Protein AF-A0A534YFL5-F1 (afdb_monomer)

Mean predicted aligned error: 7.28 Å

Solvent-accessible surface area (backbone atoms only — not comparable to full-atom values): 9096 Å² total; per-residue (Å²): 80,71,46,81,48,50,44,32,39,49,83,52,58,80,88,47,53,60,64,34,44,58,49,44,50,52,48,51,53,49,41,29,50,76,56,42,22,37,41,83,57,88,88,41,35,48,48,76,43,78,49,75,52,59,40,35,45,33,41,44,36,35,54,35,38,62,47,18,72,66,43,79,44,79,46,80,54,58,43,36,76,65,20,35,53,96,90,38,76,30,72,59,30,48,52,47,21,58,75,69,72,48,57,63,83,66,54,42,76,58,92,66,24,27,32,35,81,41,78,44,77,37,56,38,39,84,75,48,46,62,63,43,52,52,50,42,64,58,58,46,79,48,99,58,55,43,80,44,93,91,43,91,85,46,42,29,68,52,64,72,78,50,111

Radius of gyration: 23.57 Å; Cα contacts (8 Å, |Δi|>4): 284; chains: 1; bounding box: 46×32×66 Å

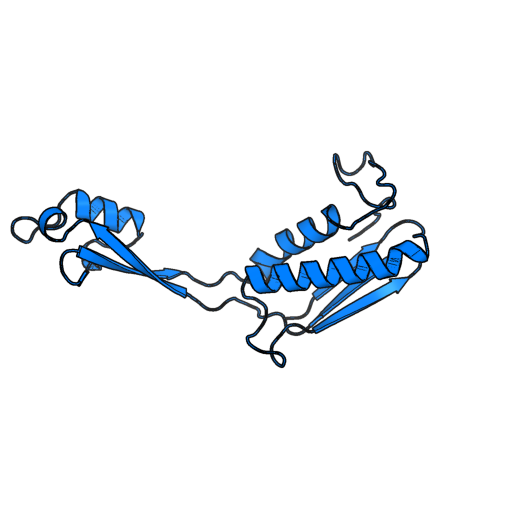Foldseek 3Di:
DKDKDKWFFAFDDPVQQVLLLVLLQVLLQVLLVVLQQADPDDVQGWDWDWDDDRGMTIIITPNGHQWHDKDKDKDWFDFPCQQDDPNDGDPRLVVVCVVLVHDSVQWDDDDGTIIHIHIHTTDGCVRRVVVSSVCSQQPRDDPDFDQDPVDGRRRDNGDTDDD

Nearest PDB structures (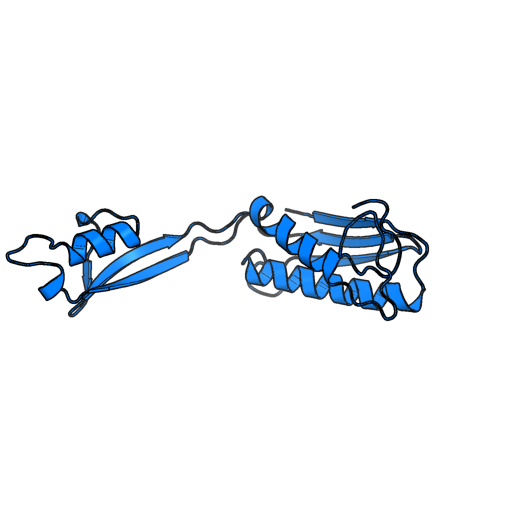foldseek):
  7eiv-assembly1_D  TM=7.426E-01  e=5.224E-13  Escherichia coli K-12
  8h1c-assembly1_B  TM=7.569E-01  e=5.890E-13  Oryza sativa Japonica Group
  7lu4-assembly1_B  TM=6.640E-01  e=1.363E-12  Thermanaerothrix daxensis
  7lu4-assembly1_A  TM=6.587E-01  e=6.104E-12  Thermanaerothrix daxensis
  3ueb-assembly2_C  TM=5.054E-01  e=1.646E+00  Thermococcus onnurineus NA1

Structure (mmCIF, N/CA/C/O backbone):
data_AF-A0A534YFL5-F1
#
_entry.id   AF-A0A534YFL5-F1
#
loop_
_atom_site.group_PDB
_atom_site.id
_atom_site.type_symbol
_atom_site.label_atom_id
_atom_site.label_alt_id
_atom_site.label_comp_id
_atom_site.label_asym_id
_atom_site.label_entity_id
_atom_site.label_seq_id
_atom_site.pdbx_PDB_ins_code
_atom_site.Cartn_x
_atom_site.Cartn_y
_atom_site.Cartn_z
_atom_site.occupancy
_atom_site.B_iso_or_equiv
_atom_site.auth_seq_id
_atom_site.auth_comp_id
_atom_site.auth_asym_id
_atom_site.auth_atom_id
_atom_site.pdbx_PDB_model_num
ATOM 1 N N . MET A 1 1 ? -0.509 -13.009 -3.843 1.00 93.88 1 MET A N 1
ATOM 2 C CA . MET A 1 1 ? -0.847 -12.694 -5.246 1.00 93.88 1 MET A CA 1
ATOM 3 C C . MET A 1 1 ? 0.324 -12.025 -5.952 1.00 93.88 1 MET A C 1
ATOM 5 O O . MET A 1 1 ? 1.225 -11.531 -5.277 1.00 93.88 1 MET A O 1
ATOM 9 N N . ASP A 1 2 ? 0.260 -11.970 -7.283 1.00 96.06 2 ASP A N 1
ATOM 10 C CA . ASP A 1 2 ? 1.265 -11.337 -8.138 1.00 96.06 2 ASP A CA 1
ATOM 11 C C . ASP A 1 2 ? 0.619 -10.247 -9.006 1.00 96.06 2 ASP A C 1
ATOM 13 O O . ASP A 1 2 ? -0.559 -10.337 -9.358 1.00 96.06 2 ASP A O 1
ATOM 17 N N . LEU A 1 3 ? 1.396 -9.220 -9.344 1.00 97.50 3 LEU A N 1
ATOM 18 C CA . LEU A 1 3 ? 0.977 -8.054 -10.113 1.00 97.50 3 LEU A CA 1
ATOM 19 C C . LEU A 1 3 ? 1.996 -7.757 -11.218 1.00 97.50 3 LEU A C 1
ATOM 21 O O . LEU A 1 3 ? 3.191 -7.606 -10.962 1.00 97.50 3 LEU A O 1
ATOM 25 N N . LEU A 1 4 ? 1.498 -7.603 -12.442 1.00 97.75 4 LEU A N 1
ATOM 26 C CA . LEU A 1 4 ? 2.219 -6.968 -13.539 1.00 97.75 4 LEU A CA 1
ATOM 27 C C . LEU A 1 4 ? 1.654 -5.561 -13.709 1.00 97.75 4 LEU A C 1
ATOM 29 O O . LEU A 1 4 ? 0.469 -5.410 -13.994 1.00 97.75 4 LEU A O 1
ATOM 33 N N . PHE A 1 5 ? 2.496 -4.549 -13.541 1.00 97.69 5 PHE A N 1
ATOM 34 C CA . PHE A 1 5 ? 2.127 -3.159 -13.769 1.00 97.69 5 PHE A CA 1
ATOM 35 C C . PHE A 1 5 ? 3.013 -2.578 -14.863 1.00 97.69 5 PHE A C 1
ATOM 37 O O . PHE A 1 5 ? 4.231 -2.516 -14.705 1.00 97.69 5 PHE A O 1
ATOM 44 N N . GLU A 1 6 ? 2.414 -2.170 -15.977 1.00 97.31 6 GLU A N 1
ATOM 45 C CA . GLU A 1 6 ? 3.126 -1.636 -17.132 1.00 97.31 6 GLU A CA 1
ATOM 46 C C . GLU A 1 6 ? 2.568 -0.267 -17.515 1.00 97.31 6 GLU A C 1
ATOM 48 O O . GLU A 1 6 ? 1.365 -0.061 -17.544 1.00 97.31 6 GLU A O 1
ATOM 53 N N . ILE A 1 7 ? 3.456 0.666 -17.850 1.00 94.69 7 ILE A N 1
ATOM 54 C CA . ILE A 1 7 ? 3.094 1.946 -18.454 1.00 94.69 7 ILE A CA 1
ATOM 55 C C . ILE A 1 7 ? 3.640 1.962 -19.878 1.00 94.69 7 ILE A C 1
ATOM 57 O O . ILE A 1 7 ? 4.857 1.993 -20.093 1.00 94.69 7 ILE A O 1
ATOM 61 N N . GLY A 1 8 ? 2.735 1.965 -20.853 1.00 94.12 8 GLY A N 1
ATOM 62 C CA . GLY A 1 8 ? 3.049 2.115 -22.266 1.00 94.12 8 GLY A CA 1
ATOM 63 C C . GLY A 1 8 ? 3.024 3.569 -22.708 1.00 94.12 8 GLY A C 1
ATOM 64 O O . GLY A 1 8 ? 2.026 4.258 -22.513 1.00 94.12 8 GLY A O 1
ATOM 65 N N . CYS A 1 9 ? 4.094 4.052 -23.336 1.00 91.12 9 CYS A N 1
ATOM 66 C CA . CYS A 1 9 ? 4.217 5.461 -23.718 1.00 91.12 9 CYS A CA 1
ATOM 67 C C . CYS A 1 9 ? 4.990 5.668 -25.034 1.00 91.12 9 CYS A C 1
ATOM 69 O O . CYS A 1 9 ? 5.381 4.723 -25.731 1.00 91.12 9 CYS A O 1
ATOM 71 N N . GLU A 1 10 ? 5.149 6.929 -25.437 1.00 89.88 10 GLU A N 1
ATOM 72 C CA . GLU A 1 10 ? 6.113 7.309 -26.478 1.00 89.88 10 GLU A CA 1
ATOM 73 C C . GLU A 1 10 ? 7.567 7.082 -26.044 1.00 89.88 10 GLU A C 1
ATOM 75 O O . GLU A 1 10 ? 7.857 6.796 -24.885 1.00 89.88 10 GLU A O 1
ATOM 80 N N . GLU A 1 11 ? 8.498 7.222 -26.990 1.00 90.44 11 GLU A N 1
ATOM 81 C CA . GLU A 1 11 ? 9.916 6.965 -26.741 1.00 90.44 11 GLU A CA 1
ATOM 82 C C . GLU A 1 11 ? 10.484 7.810 -25.579 1.00 90.44 11 GLU A C 1
ATOM 84 O O . GLU A 1 11 ? 10.515 9.053 -25.588 1.00 90.44 11 GLU A O 1
ATOM 89 N N . LEU A 1 12 ? 10.941 7.097 -24.552 1.00 88.12 12 LEU A N 1
ATOM 90 C CA . LEU A 1 12 ? 11.525 7.620 -23.331 1.00 88.12 12 LEU A CA 1
ATOM 91 C C . LEU 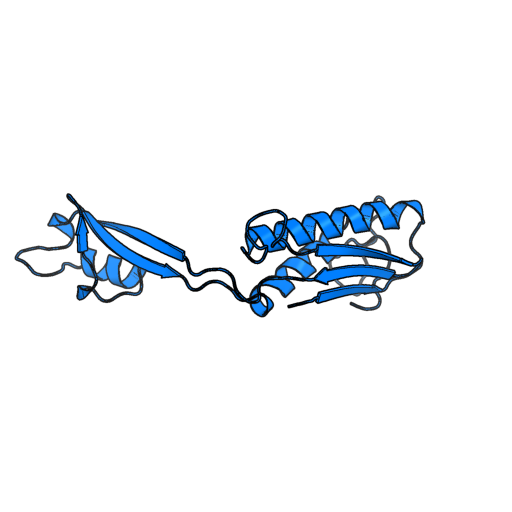A 1 12 ? 13.026 7.860 -23.512 1.00 88.12 12 LEU A C 1
ATOM 93 O O . LEU A 1 12 ? 13.743 6.964 -23.968 1.00 88.12 12 LEU A O 1
ATOM 97 N N . PRO A 1 13 ? 13.552 9.012 -23.058 1.00 86.25 13 PRO A N 1
ATOM 98 C CA . PRO A 1 13 ? 14.993 9.226 -22.999 1.00 86.25 13 PRO A CA 1
ATOM 99 C C . PRO A 1 13 ? 15.687 8.121 -22.187 1.00 86.25 13 PRO A C 1
ATOM 101 O O . PRO A 1 13 ? 15.225 7.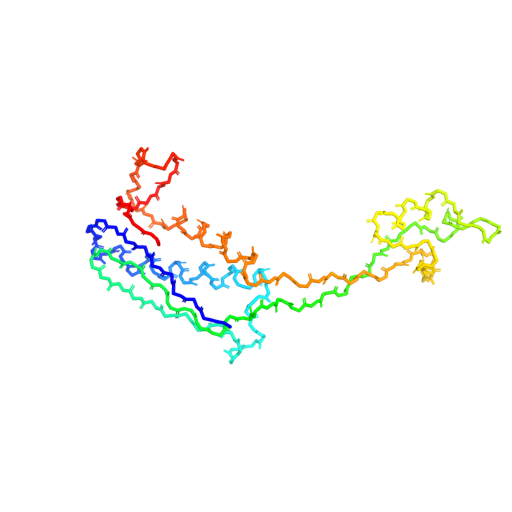774 -21.101 1.00 86.25 13 PRO A O 1
ATOM 104 N N . ALA A 1 14 ? 16.837 7.622 -22.650 1.00 85.88 14 ALA A N 1
ATOM 105 C CA . ALA A 1 14 ? 17.574 6.562 -21.948 1.00 85.88 14 ALA A CA 1
ATOM 106 C C . ALA A 1 14 ? 17.892 6.923 -20.481 1.00 85.88 14 ALA A C 1
ATOM 108 O O . ALA A 1 14 ? 17.774 6.091 -19.588 1.00 85.88 14 ALA A O 1
ATOM 109 N N . GLY A 1 15 ? 18.217 8.195 -20.213 1.00 87.44 15 GLY A N 1
ATOM 110 C CA . GLY A 1 15 ? 18.486 8.695 -18.860 1.00 87.44 15 GLY A CA 1
ATOM 111 C C . GLY A 1 15 ? 17.252 8.876 -17.963 1.00 87.44 15 GLY A C 1
ATOM 112 O O . GLY A 1 15 ? 17.415 9.260 -16.810 1.00 87.44 15 GLY A O 1
ATOM 113 N N . PHE A 1 16 ? 16.038 8.654 -18.476 1.00 88.31 16 PHE A N 1
ATOM 114 C CA . PHE A 1 16 ? 14.788 8.746 -17.712 1.00 88.31 16 PHE A CA 1
ATOM 115 C C . PHE A 1 16 ? 14.335 7.387 -17.165 1.00 88.31 16 PHE A C 1
ATOM 117 O O . PHE A 1 16 ? 13.840 7.321 -16.046 1.00 88.31 16 PHE A O 1
ATOM 124 N N . GLN A 1 17 ? 14.535 6.308 -17.929 1.00 91.25 17 GLN A N 1
ATOM 125 C CA . GLN A 1 17 ? 13.932 4.998 -17.657 1.00 91.25 17 GLN A CA 1
ATOM 126 C C . GLN A 1 17 ? 14.333 4.424 -16.291 1.00 91.25 17 GLN A C 1
ATOM 128 O O . GLN A 1 17 ? 13.466 4.108 -15.484 1.00 91.25 17 GLN A O 1
ATOM 133 N N . LYS A 1 18 ? 15.640 4.328 -16.011 1.00 93.38 18 LYS A N 1
ATOM 134 C CA . LYS A 1 18 ? 16.136 3.747 -14.755 1.00 93.38 18 LYS A CA 1
ATOM 135 C C . LYS A 1 18 ? 15.723 4.563 -13.514 1.00 93.38 18 LYS A C 1
ATOM 137 O O . LYS A 1 18 ? 15.134 3.967 -12.623 1.00 93.38 18 LYS A O 1
ATOM 142 N N . PRO A 1 19 ? 15.924 5.896 -13.456 1.00 93.12 19 PRO A N 1
ATOM 143 C CA . PRO A 1 19 ? 15.452 6.688 -12.317 1.00 93.12 19 PRO A CA 1
ATOM 144 C C . PRO A 1 19 ? 13.936 6.618 -12.100 1.00 93.12 19 PRO A C 1
ATOM 146 O O . PRO A 1 19 ? 13.481 6.632 -10.959 1.00 93.12 19 PRO A O 1
ATOM 149 N N . ALA A 1 20 ? 13.154 6.548 -13.183 1.00 93.38 20 ALA A N 1
ATOM 150 C CA . ALA A 1 20 ? 11.709 6.378 -13.091 1.00 93.38 20 ALA A CA 1
ATOM 151 C C . ALA A 1 20 ? 11.351 5.022 -12.467 1.00 93.38 20 ALA A C 1
ATOM 153 O O . ALA A 1 20 ? 10.570 4.993 -11.524 1.00 93.38 20 ALA A O 1
ATOM 154 N N . LEU A 1 21 ? 11.955 3.925 -12.935 1.00 96.25 21 LEU A N 1
ATOM 155 C CA . LEU A 1 21 ? 11.719 2.583 -12.394 1.00 96.25 21 LEU A CA 1
ATOM 156 C C . LEU A 1 21 ? 12.127 2.449 -10.926 1.00 96.25 21 LEU A C 1
ATOM 158 O O . LEU A 1 21 ? 11.326 1.955 -10.138 1.00 96.25 21 LEU A O 1
ATOM 162 N N . GLU A 1 22 ? 13.303 2.952 -10.546 1.00 96.81 22 GLU A N 1
ATOM 163 C CA . GLU A 1 22 ? 13.772 2.928 -9.153 1.00 96.81 22 GLU A CA 1
ATOM 164 C C . GLU A 1 22 ? 12.792 3.680 -8.237 1.00 96.81 22 GLU A C 1
ATOM 166 O O . GLU A 1 22 ? 12.456 3.221 -7.143 1.00 96.81 22 GLU A O 1
ATOM 171 N N . TRP A 1 23 ? 12.279 4.826 -8.702 1.00 96.44 23 TRP A N 1
ATOM 172 C CA . TRP A 1 23 ? 11.262 5.581 -7.975 1.00 96.44 23 TRP A CA 1
ATOM 173 C C . TRP A 1 23 ? 9.925 4.829 -7.907 1.00 96.44 23 TRP A C 1
ATOM 175 O O . TRP A 1 23 ? 9.341 4.728 -6.829 1.00 96.44 23 TRP A O 1
ATOM 185 N N . MET A 1 24 ? 9.455 4.262 -9.024 1.00 97.38 24 MET A N 1
ATOM 186 C CA . MET A 1 24 ? 8.208 3.492 -9.085 1.00 97.38 24 MET A CA 1
ATOM 187 C C . MET A 1 24 ? 8.265 2.274 -8.155 1.00 97.38 24 MET A C 1
ATOM 189 O O . MET A 1 24 ? 7.301 2.006 -7.441 1.00 97.38 24 MET A O 1
ATOM 193 N N . ALA A 1 25 ? 9.389 1.554 -8.132 1.00 97.88 25 ALA A N 1
ATOM 194 C CA . ALA A 1 25 ? 9.604 0.408 -7.258 1.00 97.88 25 ALA A CA 1
ATOM 195 C C . ALA A 1 25 ? 9.616 0.820 -5.780 1.00 97.88 25 ALA A C 1
ATOM 197 O O . ALA A 1 25 ? 8.964 0.178 -4.956 1.00 97.88 25 ALA A O 1
ATOM 198 N N . ALA A 1 26 ? 10.289 1.924 -5.440 1.00 97.25 26 ALA A N 1
ATOM 199 C CA . ALA A 1 26 ? 10.292 2.458 -4.081 1.00 97.25 26 ALA A CA 1
ATOM 200 C C . ALA A 1 26 ? 8.889 2.892 -3.621 1.00 97.25 26 ALA A C 1
ATOM 202 O O . ALA A 1 26 ? 8.508 2.637 -2.477 1.00 97.25 26 ALA A O 1
ATOM 203 N N . GLU A 1 27 ? 8.110 3.520 -4.503 1.00 97.75 27 GLU A N 1
ATOM 204 C CA . GLU A 1 27 ? 6.752 3.967 -4.197 1.00 97.75 27 GLU A CA 1
ATOM 205 C C . GLU A 1 27 ? 5.760 2.798 -4.109 1.00 97.75 27 GLU A C 1
ATOM 207 O O . GLU A 1 27 ? 4.923 2.779 -3.209 1.00 97.75 27 GLU A O 1
ATOM 212 N N . MET A 1 28 ? 5.898 1.778 -4.964 1.00 97.94 28 MET A N 1
ATOM 213 C CA . MET A 1 28 ? 5.169 0.511 -4.831 1.00 97.94 28 MET A CA 1
ATOM 214 C C . MET A 1 28 ? 5.463 -0.139 -3.479 1.00 97.94 28 MET A C 1
ATOM 216 O O . MET A 1 28 ? 4.542 -0.471 -2.737 1.00 97.94 28 MET A O 1
ATOM 220 N N . ASN A 1 29 ? 6.742 -0.260 -3.123 1.00 96.44 29 ASN A N 1
ATOM 221 C CA . ASN A 1 29 ? 7.156 -0.849 -1.857 1.00 96.44 29 ASN A CA 1
ATOM 222 C C . ASN A 1 29 ? 6.579 -0.086 -0.652 1.00 96.44 29 ASN A C 1
ATOM 224 O O . ASN A 1 29 ? 6.042 -0.703 0.265 1.00 96.44 29 ASN A O 1
ATOM 228 N N . ARG A 1 30 ? 6.624 1.254 -0.681 1.00 96.81 30 ARG A N 1
ATOM 229 C CA . ARG A 1 30 ? 6.021 2.100 0.360 1.00 96.81 30 ARG A CA 1
ATOM 230 C C . ARG A 1 30 ? 4.506 1.926 0.428 1.00 96.81 30 ARG A C 1
ATOM 232 O O . ARG A 1 30 ? 3.964 1.770 1.513 1.00 96.81 30 ARG A O 1
ATOM 239 N N . GLY A 1 31 ? 3.825 1.921 -0.717 1.00 97.19 31 GLY A N 1
ATOM 240 C CA . GLY A 1 31 ? 2.377 1.735 -0.772 1.00 97.19 31 GLY A CA 1
ATOM 241 C C . GLY A 1 31 ? 1.933 0.396 -0.183 1.00 97.19 31 GLY A C 1
ATOM 242 O O . GLY A 1 31 ? 0.944 0.347 0.546 1.00 97.19 31 GLY A O 1
ATOM 243 N N . LEU A 1 32 ? 2.684 -0.675 -0.455 1.00 96.81 32 LEU A N 1
ATOM 244 C CA . LEU A 1 32 ? 2.442 -1.992 0.131 1.00 96.81 32 LEU A CA 1
ATOM 245 C C . LEU A 1 32 ? 2.720 -2.020 1.640 1.00 96.81 32 LEU A C 1
ATOM 247 O O . LEU A 1 32 ? 1.954 -2.646 2.369 1.00 96.81 32 LEU A O 1
ATOM 251 N N . ASP A 1 33 ? 3.756 -1.332 2.129 1.00 95.50 33 ASP A N 1
ATOM 252 C CA . ASP A 1 33 ? 4.008 -1.187 3.572 1.00 95.50 33 ASP A CA 1
ATOM 253 C C . ASP A 1 33 ? 2.870 -0.427 4.272 1.00 95.50 33 ASP A C 1
ATOM 255 O O . ASP A 1 33 ? 2.335 -0.902 5.275 1.00 95.50 33 ASP A O 1
ATOM 259 N N . ASP A 1 34 ? 2.446 0.710 3.715 1.00 95.06 34 ASP A N 1
ATOM 260 C CA . ASP A 1 34 ? 1.366 1.540 4.262 1.00 95.06 34 ASP A CA 1
ATOM 261 C C . ASP A 1 34 ? 0.037 0.770 4.322 1.00 95.06 34 ASP A C 1
ATOM 263 O O . ASP A 1 34 ? -0.719 0.875 5.292 1.00 95.06 34 ASP A O 1
ATOM 267 N N . ALA A 1 35 ? -0.233 -0.048 3.300 1.00 95.25 35 ALA A N 1
ATOM 268 C CA . ALA A 1 35 ? -1.395 -0.930 3.249 1.00 95.25 35 ALA A CA 1
ATOM 269 C C . ALA A 1 35 ? -1.233 -2.204 4.103 1.00 95.25 35 ALA A C 1
ATOM 271 O O . ALA A 1 35 ? -2.201 -2.945 4.279 1.00 95.25 35 ALA A O 1
ATOM 272 N N . ARG A 1 36 ? -0.036 -2.462 4.655 1.00 94.19 36 ARG A N 1
ATOM 273 C CA . ARG A 1 36 ? 0.352 -3.706 5.352 1.00 94.19 36 ARG A CA 1
ATOM 274 C C . ARG A 1 36 ? 0.131 -4.960 4.507 1.00 94.19 36 ARG A C 1
ATOM 276 O O . ARG A 1 36 ? -0.352 -5.982 4.994 1.00 94.19 36 ARG A O 1
ATOM 283 N N . LEU A 1 37 ? 0.449 -4.840 3.225 1.00 95.56 37 LEU A N 1
ATOM 284 C CA . LEU A 1 37 ? 0.404 -5.913 2.236 1.00 95.56 37 LEU A CA 1
ATOM 285 C C . LEU A 1 37 ? 1.800 -6.431 1.872 1.00 95.56 37 LEU A C 1
ATOM 287 O O . LEU A 1 37 ? 1.913 -7.433 1.166 1.00 95.56 37 LEU A O 1
ATOM 291 N N . ASN A 1 38 ? 2.852 -5.779 2.370 1.00 92.62 38 ASN A N 1
ATOM 292 C CA . ASN A 1 38 ? 4.173 -6.382 2.467 1.00 92.62 38 ASN A CA 1
ATOM 293 C C . ASN A 1 38 ? 4.221 -7.311 3.682 1.00 92.62 38 ASN A C 1
ATOM 295 O O . ASN A 1 38 ? 3.826 -6.913 4.779 1.00 92.62 38 ASN A O 1
ATOM 299 N N . GLY A 1 39 ? 4.709 -8.538 3.484 1.00 81.62 39 GLY A N 1
ATOM 300 C CA . GLY A 1 39 ? 4.982 -9.451 4.591 1.00 81.62 39 GLY A CA 1
ATOM 301 C C . GLY A 1 39 ? 6.030 -8.892 5.557 1.00 81.62 39 GLY A C 1
ATOM 302 O O . GLY A 1 39 ? 6.783 -7.964 5.234 1.00 81.62 39 GLY A O 1
ATOM 303 N N . GLU A 1 40 ? 6.067 -9.447 6.767 1.00 77.75 40 GLU A N 1
ATOM 304 C CA . GLU A 1 40 ? 6.991 -9.006 7.810 1.00 77.75 40 GLU A CA 1
ATOM 305 C C . GLU A 1 40 ? 8.364 -9.677 7.632 1.00 77.75 40 GLU A C 1
ATOM 307 O O . GLU A 1 40 ? 8.492 -10.897 7.604 1.00 77.75 40 GLU A O 1
ATOM 312 N N . GLY A 1 41 ? 9.423 -8.866 7.539 1.00 73.75 41 GLY A N 1
ATOM 313 C CA . GLY A 1 41 ? 10.798 -9.348 7.362 1.00 73.75 41 GLY A CA 1
ATOM 314 C C . GLY A 1 41 ? 11.200 -9.612 5.904 1.00 73.75 41 GLY A C 1
ATOM 315 O O . GLY A 1 41 ? 10.370 -9.810 5.024 1.00 73.75 41 GLY A O 1
ATOM 316 N N . GLU A 1 42 ? 12.511 -9.601 5.639 1.00 73.25 42 GLU A N 1
ATOM 317 C CA . GLU A 1 42 ? 13.099 -9.611 4.283 1.00 73.25 42 GLU A CA 1
ATOM 318 C C . GLU A 1 42 ? 12.589 -10.754 3.384 1.00 73.25 42 GLU A C 1
ATOM 320 O O . GLU A 1 42 ? 12.431 -10.574 2.181 1.00 73.25 42 GLU A O 1
ATOM 325 N N . ALA A 1 43 ? 12.321 -11.928 3.966 1.00 77.19 43 ALA A N 1
ATOM 326 C CA . ALA A 1 43 ? 11.924 -13.127 3.228 1.00 77.19 43 ALA A CA 1
ATOM 327 C C . ALA A 1 43 ? 10.447 -13.139 2.795 1.00 77.19 43 ALA A C 1
ATOM 329 O O . ALA A 1 43 ? 10.104 -13.858 1.860 1.00 77.19 43 ALA A O 1
ATOM 330 N N . GLU A 1 44 ? 9.584 -12.372 3.467 1.00 82.19 44 GLU A N 1
ATOM 331 C CA . GLU A 1 44 ? 8.134 -12.347 3.214 1.00 82.19 44 GLU A CA 1
ATOM 332 C C . GLU A 1 44 ? 7.682 -11.079 2.479 1.00 82.19 44 GLU A C 1
ATOM 334 O O . GLU A 1 44 ? 6.526 -10.969 2.067 1.00 82.19 44 GLU A O 1
ATOM 339 N N . ARG A 1 45 ? 8.584 -10.106 2.302 1.00 90.38 45 ARG A N 1
ATOM 340 C CA . ARG A 1 45 ? 8.302 -8.893 1.531 1.00 90.38 45 ARG A CA 1
ATOM 341 C C . ARG A 1 45 ? 8.067 -9.220 0.062 1.00 90.38 45 ARG A C 1
ATOM 343 O O . ARG A 1 45 ? 8.691 -10.120 -0.505 1.00 90.38 45 ARG A O 1
ATOM 350 N N . ALA A 1 46 ? 7.210 -8.423 -0.571 1.00 94.44 46 ALA A N 1
ATOM 351 C CA . ALA A 1 46 ? 6.983 -8.545 -1.998 1.00 94.44 46 ALA A CA 1
ATOM 352 C C . ALA A 1 46 ? 8.293 -8.302 -2.768 1.00 94.44 46 ALA A C 1
ATOM 354 O O . ALA A 1 46 ? 9.041 -7.360 -2.492 1.00 94.44 46 ALA A O 1
ATOM 355 N N . ASN A 1 47 ? 8.575 -9.150 -3.755 1.00 95.50 47 ASN A N 1
ATOM 356 C CA . ASN A 1 47 ? 9.711 -8.959 -4.651 1.00 95.50 47 ASN A CA 1
ATOM 357 C C . ASN A 1 47 ? 9.284 -8.042 -5.794 1.00 95.50 47 ASN A C 1
ATOM 359 O O . ASN A 1 47 ? 8.316 -8.350 -6.483 1.00 95.50 47 ASN A O 1
ATOM 363 N N . ILE A 1 48 ? 10.014 -6.950 -6.013 1.00 97.38 48 ILE A N 1
ATOM 364 C CA . ILE A 1 48 ? 9.743 -5.998 -7.093 1.00 97.38 48 ILE A CA 1
ATOM 365 C C . ILE A 1 48 ? 10.879 -6.092 -8.103 1.00 97.38 48 ILE A C 1
ATOM 367 O O . ILE A 1 48 ? 12.044 -5.897 -7.760 1.00 97.38 48 ILE A O 1
ATOM 371 N N . ARG A 1 49 ? 10.539 -6.399 -9.354 1.00 98.12 49 ARG A N 1
ATOM 372 C CA . ARG A 1 49 ? 11.479 -6.407 -10.476 1.00 98.12 49 ARG A CA 1
ATOM 373 C C . ARG A 1 49 ? 11.109 -5.336 -11.475 1.00 98.12 49 ARG A C 1
ATOM 375 O O . ARG A 1 49 ? 9.946 -5.187 -11.839 1.00 98.12 49 ARG A O 1
ATOM 382 N N . GLU A 1 50 ? 12.128 -4.648 -11.949 1.00 98.25 50 GLU A N 1
ATOM 383 C CA . GLU A 1 50 ? 12.012 -3.519 -12.856 1.00 98.25 50 GLU A CA 1
ATOM 384 C C . GLU A 1 50 ? 12.434 -3.933 -14.268 1.00 98.25 50 GLU A C 1
ATOM 386 O O . GLU A 1 50 ? 13.487 -4.547 -14.460 1.00 98.25 50 GLU A O 1
ATOM 391 N N . TYR A 1 51 ? 11.636 -3.565 -15.267 1.00 97.56 51 TYR A N 1
ATOM 392 C CA . TYR A 1 51 ? 11.960 -3.762 -16.676 1.00 97.56 51 TYR A CA 1
ATOM 393 C C . TYR A 1 51 ? 11.637 -2.499 -17.468 1.00 97.56 51 TYR A C 1
ATOM 395 O O . TYR A 1 51 ? 10.626 -1.840 -17.231 1.00 97.56 51 TYR A O 1
ATOM 403 N N . ALA A 1 52 ? 12.488 -2.175 -18.439 1.00 95.81 52 ALA A N 1
ATOM 404 C CA . ALA A 1 52 ? 12.252 -1.076 -19.363 1.00 95.81 52 ALA A CA 1
ATOM 405 C C . ALA A 1 52 ? 12.482 -1.500 -20.809 1.00 95.81 52 ALA A C 1
ATOM 407 O O . ALA A 1 52 ? 13.375 -2.285 -21.130 1.00 95.81 52 ALA A O 1
ATOM 408 N N . THR A 1 53 ? 11.706 -0.884 -21.689 1.00 94.81 53 THR A N 1
ATOM 409 C CA . THR A 1 53 ? 12.036 -0.718 -23.105 1.00 94.81 53 THR A CA 1
ATOM 410 C C . THR A 1 53 ? 11.937 0.774 -23.432 1.00 94.81 53 THR A C 1
ATOM 412 O O . THR A 1 53 ? 11.402 1.534 -22.621 1.00 94.81 53 THR A O 1
ATOM 415 N N . PRO A 1 54 ? 12.354 1.233 -24.625 1.00 93.19 54 PRO A N 1
ATOM 416 C CA . PRO A 1 54 ? 12.187 2.635 -24.999 1.00 93.19 54 PRO A CA 1
ATOM 417 C C . PRO A 1 54 ? 10.750 3.159 -24.873 1.00 93.19 54 PRO A C 1
ATOM 419 O O . PRO A 1 54 ? 10.574 4.359 -24.734 1.00 93.19 54 PRO A O 1
ATOM 422 N N . ARG A 1 55 ? 9.729 2.292 -24.898 1.00 95.06 55 ARG A N 1
ATOM 423 C CA . ARG A 1 55 ? 8.307 2.675 -24.840 1.00 95.06 55 ARG A CA 1
ATOM 424 C C . ARG A 1 55 ? 7.534 2.060 -23.667 1.00 95.06 55 ARG A C 1
ATOM 426 O O . ARG A 1 55 ? 6.310 2.155 -23.647 1.00 95.06 55 ARG A O 1
ATOM 433 N N . ARG A 1 56 ? 8.210 1.380 -22.730 1.00 95.50 56 ARG A N 1
ATOM 434 C CA . ARG A 1 56 ? 7.561 0.676 -21.606 1.00 95.50 56 ARG A CA 1
ATOM 435 C C . ARG A 1 56 ? 8.370 0.815 -20.328 1.00 95.50 56 ARG A C 1
ATOM 437 O O . ARG A 1 56 ? 9.583 0.616 -20.364 1.00 95.50 56 ARG A O 1
ATOM 444 N N . LEU A 1 57 ? 7.685 1.084 -19.223 1.00 96.56 57 LEU A N 1
ATOM 445 C CA . LEU A 1 57 ? 8.206 0.926 -17.866 1.00 96.56 57 LEU A CA 1
ATOM 446 C C . LEU A 1 57 ? 7.335 -0.104 -17.160 1.00 96.56 57 LEU A C 1
ATOM 448 O O . LEU A 1 57 ? 6.117 0.049 -17.138 1.00 96.56 57 LEU A O 1
ATOM 452 N N . THR A 1 58 ? 7.945 -1.139 -16.600 1.00 98.19 58 THR A N 1
ATOM 453 C CA . THR A 1 58 ? 7.217 -2.287 -16.068 1.00 98.19 58 THR A CA 1
ATOM 454 C C . THR A 1 58 ? 7.751 -2.668 -14.695 1.00 98.19 58 THR A C 1
ATOM 456 O O . THR A 1 58 ? 8.960 -2.817 -14.512 1.00 98.19 58 THR A O 1
ATOM 459 N N . LEU A 1 59 ? 6.837 -2.885 -13.752 1.00 98.50 59 LEU A N 1
ATOM 460 C CA . LEU A 1 59 ? 7.095 -3.565 -12.491 1.00 98.50 59 LEU A CA 1
ATOM 461 C C . LEU A 1 59 ? 6.443 -4.949 -12.519 1.00 98.50 59 LEU A C 1
ATOM 463 O O . LEU A 1 59 ? 5.253 -5.084 -12.804 1.00 98.50 59 LEU A O 1
ATOM 467 N N . VAL A 1 60 ? 7.218 -5.974 -12.179 1.00 98.44 60 VAL A N 1
ATOM 468 C CA . VAL A 1 60 ? 6.699 -7.299 -11.825 1.00 98.44 60 VAL A CA 1
ATOM 469 C C . VAL A 1 60 ? 6.827 -7.433 -10.320 1.00 98.44 60 VAL A C 1
ATOM 471 O O . VAL A 1 60 ? 7.942 -7.461 -9.798 1.00 98.44 60 VAL A O 1
ATOM 474 N N . VAL A 1 61 ? 5.693 -7.485 -9.631 1.00 97.94 61 VAL A N 1
ATOM 475 C CA . VAL A 1 61 ? 5.627 -7.564 -8.175 1.00 97.94 61 VAL A CA 1
ATOM 476 C C . VAL A 1 61 ? 5.056 -8.917 -7.787 1.00 97.94 61 VAL A C 1
ATOM 478 O O . VAL A 1 61 ? 3.928 -9.240 -8.149 1.00 97.94 61 VAL A O 1
ATOM 481 N N . THR A 1 62 ? 5.818 -9.716 -7.052 1.00 96.69 62 THR A N 1
ATOM 482 C CA . THR A 1 62 ? 5.379 -11.043 -6.599 1.00 96.69 62 THR A CA 1
ATOM 483 C C . THR A 1 62 ? 5.314 -11.109 -5.086 1.00 96.69 62 THR A C 1
ATOM 485 O O . THR A 1 62 ? 6.037 -10.376 -4.415 1.00 96.69 62 THR A O 1
ATOM 488 N N . ALA A 1 63 ? 4.521 -12.040 -4.558 1.00 95.06 63 ALA A N 1
ATOM 489 C CA . ALA A 1 63 ? 4.356 -12.247 -3.114 1.00 95.06 63 ALA A CA 1
ATOM 490 C C . ALA A 1 63 ? 3.727 -11.048 -2.372 1.00 95.06 63 ALA A C 1
ATOM 492 O O . ALA A 1 63 ? 4.059 -10.764 -1.225 1.00 95.06 63 ALA A O 1
ATOM 493 N N . ILE A 1 64 ? 2.770 -10.367 -3.007 1.00 96.31 64 ILE A N 1
ATOM 494 C CA . ILE A 1 64 ? 1.892 -9.414 -2.315 1.00 96.31 64 ILE A CA 1
ATOM 495 C C . ILE A 1 64 ? 0.913 -10.216 -1.451 1.00 96.31 64 ILE A C 1
ATOM 497 O O . ILE A 1 64 ? 0.277 -11.155 -1.951 1.00 96.31 64 ILE A O 1
ATOM 501 N N . ALA A 1 65 ? 0.756 -9.858 -0.176 1.00 95.12 65 ALA A N 1
ATOM 502 C CA . ALA A 1 65 ? -0.263 -10.472 0.670 1.00 95.12 65 ALA A CA 1
ATOM 503 C C . ALA A 1 65 ? -1.662 -10.163 0.114 1.00 95.12 65 ALA A C 1
ATOM 505 O O . ALA A 1 65 ? -1.954 -9.028 -0.244 1.00 95.12 65 ALA A O 1
ATOM 506 N N . GLU A 1 66 ? -2.556 -11.152 0.049 1.00 94.50 66 GLU A N 1
ATOM 507 C CA . GLU A 1 66 ? -3.913 -10.931 -0.488 1.00 94.50 66 GLU A CA 1
ATOM 508 C C . GLU A 1 66 ? -4.764 -10.028 0.409 1.00 94.50 66 GLU A C 1
ATOM 510 O O . GLU A 1 66 ? -5.681 -9.347 -0.053 1.00 94.50 66 GLU A O 1
ATOM 515 N N . ARG A 1 67 ? -4.449 -10.007 1.705 1.00 94.56 67 ARG A N 1
ATOM 516 C CA . ARG A 1 67 ? -5.122 -9.182 2.698 1.00 94.56 67 ARG A CA 1
ATOM 517 C C . ARG A 1 67 ? -4.171 -8.839 3.827 1.00 94.56 67 ARG A C 1
ATOM 519 O O . ARG A 1 67 ? -3.436 -9.703 4.304 1.00 94.56 67 ARG A O 1
ATOM 526 N N . ALA A 1 68 ? -4.258 -7.605 4.300 1.00 94.31 68 ALA A N 1
ATOM 527 C CA . ALA A 1 68 ? -3.576 -7.177 5.506 1.00 94.31 68 ALA A CA 1
ATOM 528 C C . ALA A 1 68 ? -4.072 -7.967 6.736 1.00 94.31 68 ALA A C 1
ATOM 530 O O . ALA A 1 68 ? -5.217 -8.447 6.762 1.00 94.31 68 ALA A O 1
ATOM 531 N N . PRO A 1 69 ? -3.253 -8.081 7.794 1.00 91.94 69 PRO A N 1
ATOM 532 C CA . PRO A 1 69 ? -3.705 -8.643 9.057 1.00 91.94 69 PRO A CA 1
ATOM 533 C C . PRO A 1 69 ? -4.802 -7.772 9.682 1.00 91.94 69 PRO A C 1
ATOM 535 O O . PRO A 1 69 ? -4.795 -6.539 9.586 1.00 91.94 69 PRO A O 1
ATOM 538 N N . ASP A 1 70 ? -5.748 -8.430 10.353 1.00 92.69 70 ASP A N 1
ATOM 539 C CA . ASP A 1 70 ? -6.745 -7.741 11.165 1.00 92.69 70 ASP A CA 1
ATOM 540 C C . ASP A 1 70 ? -6.055 -7.070 12.356 1.00 92.69 70 ASP A C 1
ATOM 542 O O . ASP A 1 70 ? -5.167 -7.643 12.988 1.00 92.69 70 ASP A O 1
ATOM 546 N N . VAL A 1 71 ? -6.506 -5.870 12.707 1.00 90.12 71 VAL A N 1
ATOM 547 C CA . VAL A 1 71 ? -5.959 -5.124 13.841 1.00 90.12 71 VAL A CA 1
ATOM 548 C C . VAL A 1 71 ? -6.977 -5.072 14.952 1.00 90.12 71 VAL A C 1
ATOM 550 O O . VAL A 1 71 ? -8.125 -4.682 14.744 1.00 90.12 71 VAL A O 1
ATOM 553 N N . ARG A 1 72 ? -6.537 -5.399 16.163 1.00 89.75 72 ARG A N 1
ATOM 554 C CA . ARG A 1 72 ? -7.298 -5.103 17.373 1.00 89.75 72 ARG A CA 1
ATOM 555 C C . ARG A 1 72 ? -6.870 -3.748 17.901 1.00 89.75 72 ARG A C 1
ATOM 557 O O . ARG A 1 72 ? -5.687 -3.507 18.129 1.00 89.75 72 ARG A O 1
ATOM 564 N N . ARG A 1 73 ? -7.836 -2.857 18.086 1.00 89.75 73 ARG A N 1
ATOM 565 C CA . ARG A 1 73 ? -7.621 -1.539 18.671 1.00 89.75 73 ARG A CA 1
ATOM 566 C C . ARG A 1 73 ? -8.508 -1.381 19.891 1.00 89.75 73 ARG A C 1
ATOM 568 O O . ARG A 1 73 ? -9.726 -1.483 19.787 1.00 89.75 73 ARG A O 1
ATOM 575 N N . THR A 1 74 ? -7.903 -1.042 21.020 1.00 92.38 74 THR A N 1
ATOM 576 C CA . THR A 1 74 ? -8.649 -0.638 22.212 1.00 92.38 74 THR A CA 1
ATOM 577 C C . THR A 1 74 ? -8.990 0.842 22.111 1.00 92.38 74 THR A C 1
ATOM 579 O O . THR A 1 74 ? -8.108 1.698 22.004 1.00 92.38 74 THR A O 1
ATOM 582 N N . LEU A 1 75 ? -10.281 1.158 22.122 1.00 93.75 75 LEU A N 1
ATOM 583 C CA . LEU A 1 75 ? -10.771 2.527 22.204 1.00 93.75 75 LEU A CA 1
ATOM 584 C C . LEU A 1 75 ? -11.084 2.848 23.660 1.00 93.75 75 LEU A C 1
ATOM 586 O O . LEU A 1 75 ? -11.843 2.131 24.307 1.00 93.75 75 LEU A O 1
ATOM 590 N N . GLN A 1 76 ? -10.524 3.949 24.155 1.00 94.50 76 GLN A N 1
ATOM 591 C CA . GLN A 1 76 ? -10.869 4.489 25.463 1.00 94.50 76 GLN A CA 1
ATOM 592 C C . GLN A 1 76 ? -12.005 5.498 25.329 1.00 94.50 76 GLN A C 1
ATOM 594 O O . GLN A 1 76 ? -11.976 6.402 24.491 1.00 94.50 76 GLN A O 1
ATOM 599 N N . GLY A 1 77 ? -13.007 5.318 26.170 1.00 93.19 77 GLY A N 1
ATOM 600 C CA . GLY A 1 77 ? -14.223 6.100 26.222 1.00 93.19 77 GLY A CA 1
ATOM 601 C C . GLY A 1 77 ? -14.290 7.018 27.442 1.00 93.19 77 GLY A C 1
ATOM 602 O O . GLY A 1 77 ? -13.268 7.355 28.052 1.00 93.19 77 GLY A O 1
ATOM 603 N N . PRO A 1 78 ? -15.505 7.474 27.790 1.00 95.31 78 PRO A N 1
ATOM 604 C CA . PRO A 1 78 ? -15.718 8.344 28.937 1.00 95.31 78 PRO A CA 1
ATOM 605 C C . PRO A 1 78 ? -15.389 7.637 30.267 1.00 95.31 78 PRO A C 1
ATOM 607 O O . PRO A 1 78 ? -15.333 6.404 30.325 1.00 95.31 78 PRO A O 1
ATOM 610 N N . PRO A 1 79 ? -15.209 8.402 31.362 1.00 96.88 79 PRO A N 1
ATOM 611 C CA . PRO A 1 79 ? -15.086 7.833 32.699 1.00 96.88 79 PRO A CA 1
ATOM 612 C C . PRO A 1 79 ? -16.268 6.918 33.033 1.00 96.88 79 PRO A C 1
ATOM 614 O O . PRO A 1 79 ? -17.414 7.246 32.719 1.00 96.88 79 PRO A O 1
ATOM 617 N N . ALA A 1 80 ? -16.015 5.811 33.730 1.00 94.31 80 ALA A N 1
ATOM 618 C CA . ALA A 1 80 ? -17.022 4.811 34.083 1.00 94.31 80 ALA A CA 1
ATOM 619 C C . ALA A 1 80 ? -18.221 5.428 34.822 1.00 94.31 80 ALA A C 1
ATOM 621 O O . ALA A 1 80 ? -19.364 5.107 34.516 1.00 94.31 80 ALA A O 1
ATOM 622 N N . LYS A 1 81 ? -17.967 6.402 35.708 1.00 94.12 81 LYS A N 1
ATOM 623 C CA . LYS A 1 81 ? -19.001 7.152 36.451 1.00 94.12 81 LYS A CA 1
ATOM 624 C C . LYS A 1 81 ? -19.898 8.027 35.566 1.00 94.12 81 LYS A C 1
ATOM 626 O O . LYS A 1 81 ? -21.019 8.343 35.945 1.00 94.12 81 LYS A O 1
ATOM 631 N N . ALA A 1 82 ? -19.389 8.474 34.419 1.00 93.12 82 ALA A N 1
ATOM 632 C CA . ALA A 1 82 ? -20.164 9.241 33.448 1.00 93.12 82 ALA A CA 1
ATOM 633 C C . ALA A 1 82 ? -20.907 8.318 32.474 1.00 93.12 82 ALA A C 1
ATOM 635 O O . ALA A 1 82 ? -21.978 8.669 31.985 1.00 93.12 82 ALA A O 1
ATOM 636 N N . ALA A 1 83 ? -20.340 7.145 32.193 1.00 92.81 83 ALA A N 1
ATOM 637 C CA . ALA A 1 83 ? -20.893 6.152 31.284 1.00 92.81 83 ALA A CA 1
ATOM 638 C C . ALA A 1 83 ? -22.023 5.325 31.912 1.00 92.81 83 ALA A C 1
ATOM 640 O O . ALA A 1 83 ? -22.981 4.985 31.223 1.00 92.81 83 ALA A O 1
ATOM 641 N N . PHE A 1 84 ? -21.933 5.039 33.211 1.00 94.00 84 PHE A N 1
ATOM 642 C CA . PHE A 1 84 ? -22.914 4.251 33.946 1.00 94.00 84 PHE A CA 1
ATOM 643 C C . PHE A 1 84 ? -23.368 4.994 35.201 1.00 94.00 84 PHE A C 1
ATOM 645 O O . PHE A 1 84 ? -22.550 5.394 36.030 1.00 94.00 84 PHE A O 1
ATOM 652 N N . GLN A 1 85 ? -24.680 5.157 35.342 1.00 92.88 85 GLN A N 1
ATOM 653 C CA . GLN A 1 85 ? -25.330 5.741 36.515 1.00 92.88 85 GLN A CA 1
ATOM 654 C C . GLN A 1 85 ? -26.388 4.758 37.010 1.00 92.88 85 GLN A C 1
ATOM 656 O O . GLN A 1 85 ? -27.177 4.252 36.216 1.00 92.88 85 GLN A O 1
ATOM 661 N N . ASP A 1 86 ? -26.358 4.426 38.301 1.00 88.81 86 ASP A N 1
ATOM 662 C CA . ASP A 1 86 ? -27.261 3.443 38.925 1.00 88.81 86 ASP A CA 1
ATOM 663 C C . ASP A 1 86 ? -27.307 2.086 38.195 1.00 88.81 86 ASP A C 1
ATOM 665 O O . ASP A 1 86 ? -28.356 1.459 38.046 1.00 88.81 86 ASP A O 1
ATOM 669 N N . GLY A 1 87 ? -26.154 1.645 37.677 1.00 83.00 87 GLY A N 1
ATOM 670 C CA . GLY A 1 87 ? -26.027 0.400 36.911 1.00 83.00 87 GLY A CA 1
ATOM 671 C C . GLY A 1 87 ? -26.634 0.449 35.503 1.00 83.00 87 GLY A C 1
ATOM 672 O O . GLY A 1 87 ? -26.626 -0.565 34.809 1.00 83.00 87 GLY A O 1
ATOM 673 N N . LYS A 1 88 ? -27.137 1.607 35.058 1.00 92.00 88 LYS A N 1
ATOM 674 C CA . LYS A 1 88 ? -27.699 1.809 33.719 1.00 92.00 88 LYS A CA 1
ATOM 675 C C . LYS A 1 88 ? -26.746 2.619 32.839 1.00 92.00 88 LYS A C 1
ATOM 677 O O . LYS A 1 88 ? -26.119 3.564 33.325 1.00 92.00 88 LYS A O 1
ATOM 682 N N . PRO A 1 89 ? -26.630 2.279 31.545 1.00 93.56 89 PRO A N 1
ATOM 683 C CA . PRO A 1 89 ? -25.857 3.081 30.612 1.00 93.56 89 PRO A CA 1
ATOM 684 C C . PRO A 1 89 ? -26.493 4.459 30.424 1.00 93.56 89 PRO A C 1
ATOM 686 O O . PRO A 1 89 ? -27.712 4.599 30.340 1.00 93.56 89 PRO A O 1
ATOM 689 N N . THR A 1 90 ? -25.651 5.483 30.358 1.00 96.88 90 THR A N 1
ATOM 690 C CA . THR A 1 90 ? -26.061 6.854 30.054 1.00 96.88 90 THR A CA 1
ATOM 691 C C . THR A 1 90 ? -25.915 7.140 28.559 1.00 96.88 90 THR A C 1
ATOM 693 O O . THR A 1 90 ? -25.286 6.386 27.812 1.00 96.88 90 THR A O 1
ATOM 696 N N . LYS A 1 91 ? -26.374 8.321 28.125 1.00 95.88 91 LYS A N 1
ATOM 697 C CA . LYS A 1 91 ? -26.123 8.827 26.764 1.00 95.88 91 LYS A CA 1
ATOM 698 C C . LYS A 1 91 ? -24.634 8.868 26.396 1.00 95.88 91 LYS A C 1
ATOM 700 O O . LYS A 1 91 ? -24.298 8.779 25.218 1.00 95.88 91 LYS A O 1
ATOM 705 N N . ALA A 1 92 ? -23.739 9.009 27.379 1.00 95.31 92 ALA A N 1
ATOM 706 C CA . ALA A 1 92 ? -22.300 8.992 27.132 1.00 95.31 92 ALA A CA 1
ATOM 707 C C . ALA A 1 92 ? -21.815 7.589 26.733 1.00 95.31 92 ALA A C 1
ATOM 709 O O . ALA A 1 92 ? -21.037 7.467 25.788 1.00 95.31 92 ALA A O 1
ATOM 710 N N . ALA A 1 93 ? -22.308 6.538 27.401 1.00 95.31 93 ALA A N 1
ATOM 711 C CA . ALA A 1 93 ? -22.029 5.153 27.022 1.00 95.31 93 ALA A CA 1
ATOM 712 C C . ALA A 1 93 ? -22.646 4.804 25.662 1.00 95.31 93 ALA A C 1
ATOM 714 O O . ALA A 1 93 ? -21.959 4.257 24.805 1.00 95.31 93 ALA A O 1
ATOM 715 N N . GLU A 1 94 ? -23.906 5.178 25.431 1.00 95.88 94 GLU A N 1
ATOM 716 C CA . GLU A 1 94 ? -24.603 4.934 24.160 1.00 95.88 94 GLU A CA 1
ATOM 717 C C . GLU A 1 94 ? -23.909 5.620 22.980 1.00 95.88 94 GLU A C 1
ATOM 719 O O . GLU A 1 94 ? -23.665 5.001 21.943 1.00 95.88 94 GLU A O 1
ATOM 724 N N . GLY A 1 95 ? -23.545 6.895 23.141 1.00 96.12 95 GLY A N 1
ATOM 725 C CA . GLY A 1 95 ? -22.824 7.650 22.121 1.00 96.12 95 GLY A CA 1
ATOM 726 C C . GLY A 1 95 ? -21.444 7.062 21.832 1.00 96.12 95 GLY A C 1
ATOM 727 O O . GLY A 1 95 ? -21.037 6.988 20.671 1.00 96.12 95 GLY A O 1
ATOM 728 N N . PHE A 1 96 ? -20.741 6.602 22.871 1.00 95.94 96 PHE A N 1
ATOM 729 C CA . PHE A 1 96 ? -19.448 5.944 22.716 1.00 95.94 96 PHE A CA 1
ATOM 730 C C . PHE A 1 96 ? -19.570 4.597 21.990 1.00 95.94 96 PHE A C 1
ATOM 732 O O . PHE A 1 96 ? -18.876 4.396 20.995 1.00 95.94 96 PHE A O 1
ATOM 739 N N . ALA A 1 97 ? -20.493 3.727 22.410 1.00 94.00 97 ALA A N 1
ATOM 740 C CA . ALA A 1 97 ? -20.759 2.444 21.756 1.00 94.00 97 ALA A CA 1
ATOM 741 C C . ALA A 1 97 ? -21.144 2.629 20.283 1.00 94.00 97 ALA A C 1
ATOM 743 O O . ALA A 1 97 ? -20.564 1.992 19.406 1.00 94.00 97 ALA A O 1
ATOM 744 N N . LYS A 1 98 ? -22.037 3.585 19.991 1.00 94.19 98 LYS A N 1
ATOM 745 C CA . LYS A 1 98 ? -22.436 3.921 18.619 1.00 94.19 98 LYS A CA 1
ATOM 746 C C . LYS A 1 98 ? -21.247 4.374 17.772 1.00 94.19 98 LYS A C 1
ATOM 748 O O . LYS A 1 98 ? -21.109 3.929 16.638 1.00 94.19 98 LYS A O 1
ATOM 753 N N . LYS A 1 99 ? -20.381 5.240 18.309 1.00 91.50 99 LYS A N 1
ATOM 754 C CA . LYS A 1 99 ? -19.171 5.702 17.608 1.00 91.50 99 LYS A CA 1
ATOM 755 C C . LYS A 1 99 ? -18.180 4.560 17.364 1.00 91.50 99 LYS A C 1
ATOM 757 O O . LYS A 1 99 ? -17.509 4.554 16.337 1.00 91.50 99 LYS A O 1
ATOM 762 N N . ALA A 1 100 ? -18.088 3.617 18.295 1.00 90.56 100 ALA A N 1
ATOM 763 C CA . ALA A 1 100 ? -17.258 2.425 18.167 1.00 90.56 100 ALA A CA 1
ATOM 764 C C . ALA A 1 100 ? -17.904 1.312 17.315 1.00 90.56 100 ALA A C 1
ATOM 766 O O . ALA A 1 100 ? -17.226 0.343 16.978 1.00 90.56 100 ALA A O 1
ATOM 767 N N . GLY A 1 101 ? -19.179 1.451 16.936 1.00 89.38 101 GLY A N 1
ATOM 768 C CA . GLY A 1 101 ? -19.907 0.473 16.124 1.00 89.38 101 GLY A CA 1
ATOM 769 C C . GLY A 1 101 ? -20.247 -0.826 16.861 1.00 89.38 101 GLY A C 1
ATOM 770 O O . GLY A 1 101 ? -20.378 -1.860 16.215 1.00 89.38 101 GLY A O 1
ATOM 771 N N . VAL A 1 102 ? -20.366 -0.787 18.191 1.00 91.25 102 VAL A N 1
ATOM 772 C CA . VAL A 1 102 ? -20.641 -1.961 19.041 1.00 91.25 102 VAL A CA 1
ATOM 773 C C . VAL A 1 102 ? -21.924 -1.781 19.851 1.00 91.25 102 VAL A C 1
ATOM 775 O O . VAL A 1 102 ? -22.462 -0.672 19.940 1.00 91.25 102 VAL A O 1
ATOM 778 N N . ALA A 1 103 ? -22.408 -2.851 20.485 1.00 93.19 103 ALA A N 1
ATOM 779 C CA . ALA A 1 103 ? -23.489 -2.732 21.451 1.00 93.19 103 ALA A CA 1
ATOM 780 C C . ALA A 1 103 ? -22.970 -2.150 22.775 1.00 93.19 103 ALA A C 1
ATOM 782 O O . ALA A 1 103 ? -21.818 -2.332 23.163 1.00 93.19 103 ALA A O 1
ATOM 783 N N . VAL A 1 104 ? -23.844 -1.470 23.519 1.00 93.38 104 VAL A N 1
ATOM 784 C CA . VAL A 1 104 ? -23.504 -0.932 24.850 1.00 93.38 104 VAL A CA 1
ATOM 785 C C . VAL A 1 104 ? -23.118 -2.050 25.830 1.00 93.38 104 VAL A C 1
ATOM 787 O O . VAL A 1 104 ? -22.318 -1.823 26.732 1.00 93.38 104 VAL A O 1
ATOM 790 N N . SER A 1 105 ? -23.641 -3.263 25.631 1.00 92.69 105 SER A N 1
ATOM 791 C CA . SER A 1 105 ? -23.280 -4.463 26.395 1.00 92.69 105 SER A CA 1
ATOM 792 C C . SER A 1 105 ? -21.839 -4.928 26.180 1.00 92.69 105 SER A C 1
ATOM 794 O O . SER A 1 105 ? -21.315 -5.648 27.023 1.00 92.69 105 SER A O 1
ATOM 796 N N . ASP A 1 106 ? -21.203 -4.525 25.078 1.00 91.88 106 ASP A N 1
ATOM 797 C CA . ASP A 1 106 ? -19.829 -4.921 24.744 1.00 91.88 106 ASP A CA 1
ATOM 798 C C . ASP A 1 106 ? -18.788 -3.995 25.396 1.00 91.88 106 ASP A C 1
ATOM 800 O O . ASP A 1 106 ? -17.583 -4.245 25.327 1.00 91.88 106 ASP A O 1
ATOM 804 N N . LEU A 1 107 ? -19.246 -2.916 26.039 1.00 93.62 107 LEU A N 1
ATOM 805 C CA . LEU A 1 107 ? -18.404 -1.987 26.778 1.00 93.62 107 LEU A CA 1
ATOM 806 C C . LEU A 1 107 ? -17.882 -2.639 28.062 1.00 93.62 107 LEU A C 1
ATOM 808 O O . LEU A 1 107 ? -18.640 -3.212 28.844 1.00 93.62 107 LEU A O 1
ATOM 812 N N . ARG A 1 108 ? -16.586 -2.483 28.323 1.00 93.88 108 ARG A N 1
ATOM 813 C CA . ARG A 1 108 ? -15.935 -2.941 29.557 1.00 93.88 108 ARG A CA 1
ATOM 814 C C . ARG A 1 108 ? -15.421 -1.748 30.345 1.00 93.88 108 ARG A C 1
ATOM 816 O O . ARG A 1 108 ? -15.170 -0.693 29.775 1.00 93.88 108 ARG A O 1
ATOM 823 N N . VAL A 1 109 ? -15.260 -1.900 31.653 1.00 93.06 109 VAL A N 1
ATOM 824 C CA . VAL A 1 109 ? -14.605 -0.889 32.490 1.00 93.06 109 VAL A CA 1
ATOM 825 C C . VAL A 1 109 ? -13.200 -1.376 32.812 1.00 93.06 109 VAL A C 1
ATOM 827 O O . VAL A 1 109 ? -13.040 -2.440 33.402 1.00 93.06 109 VAL A O 1
ATOM 830 N N . GLU A 1 110 ? -12.197 -0.588 32.441 1.00 92.75 110 GLU A N 1
ATOM 831 C CA . GLU A 1 110 ? -10.801 -0.803 32.815 1.00 92.75 110 GLU A CA 1
ATOM 832 C C . GLU A 1 110 ? -10.309 0.425 33.583 1.00 92.75 110 GLU A C 1
ATOM 834 O O . GLU A 1 110 ? -10.294 1.546 33.068 1.00 92.75 110 GLU A O 1
ATOM 839 N N . GLY A 1 111 ? -9.952 0.225 34.853 1.00 91.69 111 GLY A N 1
ATOM 840 C CA . GLY A 1 111 ? -9.636 1.327 35.759 1.00 91.69 111 GLY A CA 1
ATOM 841 C C . GLY A 1 111 ? -10.846 2.239 35.983 1.00 91.69 111 GLY A C 1
ATOM 842 O O . GLY A 1 111 ? -11.888 1.800 36.468 1.00 91.69 111 GLY A O 1
ATOM 843 N N . ASP A 1 112 ? -10.708 3.519 35.645 1.00 93.81 112 ASP A N 1
ATOM 844 C CA . ASP A 1 112 ? -11.746 4.540 35.798 1.00 93.81 112 ASP A CA 1
ATOM 845 C C . ASP A 1 112 ? -12.500 4.849 34.495 1.00 93.81 112 ASP A C 1
ATOM 847 O O . ASP A 1 112 ? -13.348 5.746 34.481 1.00 93.81 112 ASP A O 1
ATOM 851 N N . ARG A 1 113 ? -12.224 4.122 33.405 1.00 94.94 113 ARG A N 1
ATOM 852 C CA . ARG A 1 113 ? -12.750 4.409 32.067 1.00 94.94 113 ARG A CA 1
ATOM 853 C C . ARG A 1 113 ? -13.455 3.227 31.438 1.00 94.94 113 ARG A C 1
ATOM 855 O O . ARG A 1 113 ? -13.162 2.069 31.712 1.00 94.94 113 ARG A O 1
ATOM 862 N N . VAL A 1 114 ? -14.385 3.554 30.550 1.00 95.50 114 VAL A N 1
ATOM 863 C CA . VAL A 1 114 ? -14.980 2.570 29.655 1.00 95.50 114 VAL A CA 1
ATOM 864 C C . VAL A 1 114 ? -14.054 2.331 28.475 1.00 95.50 114 VAL A C 1
ATOM 866 O O . VAL A 1 114 ? -13.522 3.281 27.908 1.00 95.50 114 VAL A O 1
ATOM 869 N N . VAL A 1 115 ? -13.888 1.077 28.084 1.00 95.81 115 VAL A N 1
ATOM 870 C CA . VAL A 1 115 ? -13.110 0.660 26.926 1.00 95.81 115 VAL A CA 1
ATOM 871 C C . VAL A 1 115 ? -13.913 -0.302 26.063 1.00 95.81 115 VAL A C 1
ATOM 873 O O . VAL A 1 115 ? -14.850 -0.958 26.525 1.00 95.81 115 VAL A O 1
ATOM 876 N N . VAL A 1 116 ? -13.532 -0.391 24.797 1.00 94.56 116 VAL A N 1
ATOM 877 C CA . VAL A 1 116 ? -14.017 -1.420 23.880 1.00 94.56 116 VAL A CA 1
ATOM 878 C C . VAL A 1 116 ? -12.874 -1.857 22.976 1.00 94.56 116 VAL A C 1
ATOM 880 O O . VAL A 1 116 ? -12.103 -1.026 22.489 1.00 94.56 116 VAL A O 1
ATOM 883 N N . GLU A 1 117 ? -12.764 -3.162 22.754 1.00 90.31 117 GLU A N 1
ATOM 884 C CA . GLU A 1 117 ? -11.895 -3.716 21.722 1.00 90.31 117 GLU A CA 1
ATOM 885 C C . GLU A 1 117 ? -12.637 -3.717 20.386 1.00 90.31 117 GLU A C 1
ATOM 887 O O . GLU A 1 117 ? -13.680 -4.350 20.235 1.00 90.31 117 GLU A O 1
ATOM 892 N N . GLN A 1 118 ? -12.088 -3.012 19.403 1.00 87.38 118 GLN A N 1
ATOM 893 C CA . GLN A 1 118 ? -12.576 -3.029 18.034 1.00 87.38 118 GLN A CA 1
ATOM 894 C C . GLN A 1 118 ? -11.635 -3.874 17.177 1.00 87.38 118 GLN A C 1
ATOM 896 O O . GLN A 1 118 ? -10.427 -3.628 17.145 1.00 87.38 118 GLN A O 1
ATOM 901 N N . GLN A 1 119 ? -12.188 -4.850 16.459 1.00 85.44 119 GLN A N 1
ATOM 902 C CA . GLN A 1 119 ? -11.464 -5.563 15.412 1.00 85.44 119 GLN A CA 1
ATOM 903 C C . GLN A 1 119 ? -11.694 -4.854 14.079 1.00 85.44 119 GLN A C 1
ATOM 905 O O . GLN A 1 119 ? -12.812 -4.794 13.571 1.00 85.44 119 GLN A O 1
ATOM 910 N N . ILE A 1 120 ? -10.622 -4.309 13.521 1.00 87.56 120 ILE A N 1
ATOM 911 C CA . ILE A 1 120 ? -10.600 -3.691 12.203 1.00 87.56 120 ILE A CA 1
ATOM 912 C C . ILE A 1 120 ? -10.116 -4.761 11.233 1.00 87.56 120 ILE A C 1
ATOM 914 O O . ILE A 1 120 ? -8.988 -5.242 11.357 1.00 87.56 120 ILE A O 1
ATOM 918 N N . ARG A 1 121 ? -10.976 -5.146 10.288 1.00 90.06 121 ARG A N 1
ATOM 919 C CA . ARG A 1 121 ? -10.586 -6.080 9.230 1.00 90.06 121 ARG A CA 1
ATOM 920 C C . ARG A 1 121 ? -9.491 -5.460 8.374 1.00 90.06 121 ARG A C 1
ATOM 922 O O . ARG A 1 121 ? -9.571 -4.280 8.035 1.00 90.06 121 ARG A O 1
ATOM 929 N N . GLY A 1 122 ? -8.476 -6.251 8.051 1.00 92.19 122 GLY A N 1
ATOM 930 C CA . GLY A 1 122 ? -7.439 -5.823 7.122 1.00 92.19 122 GLY A CA 1
ATOM 931 C C . GLY A 1 122 ? -8.012 -5.574 5.726 1.00 92.19 122 GLY A C 1
ATOM 932 O O . GLY A 1 122 ? -8.891 -6.310 5.275 1.00 92.19 122 GLY A O 1
ATOM 933 N N . GLN A 1 123 ? -7.508 -4.535 5.060 1.00 94.69 123 GLN A N 1
ATOM 934 C CA . GLN A 1 123 ? -7.830 -4.233 3.668 1.00 94.69 123 GLN A CA 1
ATOM 935 C C . GLN A 1 123 ? -7.254 -5.319 2.749 1.00 94.69 123 GLN A C 1
ATOM 937 O O . GLN A 1 123 ? -6.184 -5.871 3.023 1.00 94.69 123 GLN A O 1
ATOM 942 N N . THR A 1 124 ? -7.965 -5.645 1.675 1.00 96.75 124 THR A N 1
ATOM 943 C CA . THR A 1 124 ? -7.483 -6.558 0.631 1.00 96.75 124 THR A CA 1
ATOM 944 C C . THR A 1 124 ? -6.533 -5.853 -0.332 1.00 96.75 124 THR A C 1
ATOM 946 O O . THR A 1 124 ? -6.568 -4.631 -0.494 1.00 96.75 124 THR A O 1
ATOM 949 N N . ALA A 1 125 ? -5.696 -6.622 -1.020 1.00 96.50 125 ALA A N 1
ATOM 950 C CA . ALA A 1 125 ? -4.851 -6.074 -2.072 1.00 96.50 125 ALA A CA 1
ATOM 951 C C . ALA A 1 125 ? -5.666 -5.472 -3.227 1.00 96.50 125 ALA A C 1
ATOM 953 O O . ALA A 1 125 ? -5.297 -4.417 -3.736 1.00 96.50 125 ALA A O 1
ATOM 954 N N . GLU A 1 126 ? -6.806 -6.066 -3.582 1.00 96.44 126 GLU A N 1
ATOM 955 C CA . GLU A 1 126 ? -7.709 -5.537 -4.615 1.00 96.44 126 GLU A CA 1
ATOM 956 C C . GLU A 1 126 ? -8.243 -4.138 -4.273 1.00 96.44 126 GLU A C 1
ATOM 958 O O . GLU A 1 126 ? -8.355 -3.283 -5.148 1.00 96.44 126 GLU A O 1
ATOM 963 N N . GLU A 1 127 ? -8.523 -3.875 -2.995 1.00 96.56 127 GLU A N 1
ATOM 964 C CA . GLU A 1 127 ? -8.976 -2.561 -2.530 1.00 96.56 127 GLU A CA 1
ATOM 965 C C . GLU A 1 127 ? -7.834 -1.533 -2.457 1.00 96.56 127 GLU A C 1
ATOM 967 O O . GLU A 1 127 ? -8.073 -0.339 -2.634 1.00 96.56 127 GLU A O 1
ATOM 972 N N . ALA A 1 128 ? -6.606 -1.965 -2.150 1.00 96.81 128 ALA A N 1
ATOM 973 C CA . ALA A 1 128 ? -5.474 -1.067 -1.909 1.00 96.81 128 ALA A CA 1
ATOM 974 C C . ALA A 1 128 ? -4.693 -0.707 -3.183 1.00 96.81 128 ALA A C 1
ATOM 976 O O . ALA A 1 128 ? -4.287 0.446 -3.363 1.00 96.81 128 ALA A O 1
ATOM 977 N N . LEU A 1 129 ? -4.472 -1.685 -4.068 1.00 97.50 129 LEU A N 1
ATOM 978 C CA . LEU A 1 129 ? -3.609 -1.548 -5.244 1.00 97.50 129 LEU A CA 1
ATOM 979 C C . LEU A 1 129 ? -4.015 -0.404 -6.186 1.00 97.50 129 LEU A C 1
ATOM 981 O O . LEU A 1 129 ? -3.110 0.326 -6.589 1.00 97.50 129 LEU A O 1
ATOM 985 N N . PRO A 1 130 ? -5.304 -0.160 -6.505 1.00 96.94 130 PRO A N 1
ATOM 986 C CA . PRO A 1 130 ? -5.683 0.932 -7.403 1.00 96.94 130 PRO A CA 1
ATOM 987 C C . PRO A 1 130 ? -5.144 2.300 -6.957 1.00 96.94 130 PRO A C 1
ATOM 989 O O . PRO A 1 130 ? -4.564 3.025 -7.763 1.00 96.94 130 PRO A O 1
ATOM 992 N N . GLY A 1 131 ? -5.247 2.622 -5.662 1.00 96.62 131 GLY A N 1
ATOM 993 C CA . GLY A 1 131 ? -4.747 3.890 -5.122 1.00 96.62 131 GLY A CA 1
ATOM 994 C C . GLY A 1 131 ? -3.217 3.977 -5.086 1.00 96.62 131 GLY A C 1
ATOM 995 O O . GLY A 1 131 ? -2.647 5.051 -5.280 1.00 96.62 131 GLY A O 1
ATOM 996 N N . ILE A 1 132 ? -2.535 2.846 -4.871 1.00 97.38 132 ILE A N 1
ATOM 997 C CA . ILE A 1 132 ? -1.069 2.772 -4.947 1.00 97.38 132 ILE A CA 1
ATOM 998 C C . ILE A 1 132 ? -0.609 3.034 -6.385 1.00 97.38 132 ILE A C 1
ATOM 1000 O O . ILE A 1 132 ? 0.259 3.878 -6.602 1.00 97.38 132 ILE A O 1
ATOM 1004 N N . LEU A 1 133 ? -1.212 2.350 -7.360 1.00 96.25 133 LEU A N 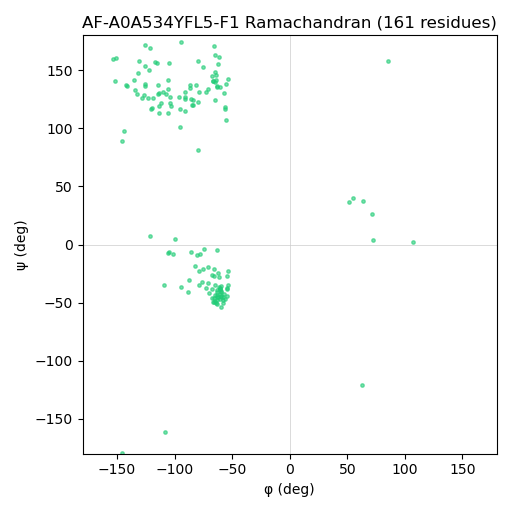1
ATOM 1005 C CA . LEU A 1 133 ? -0.873 2.471 -8.777 1.00 96.25 133 LEU A CA 1
ATOM 1006 C C . LEU A 1 133 ? -1.142 3.878 -9.313 1.00 96.25 133 LEU A C 1
ATOM 1008 O O . LEU A 1 133 ? -0.283 4.442 -9.988 1.00 96.25 133 LEU A O 1
ATOM 1012 N N . GLU A 1 134 ? -2.279 4.478 -8.958 1.00 92.81 13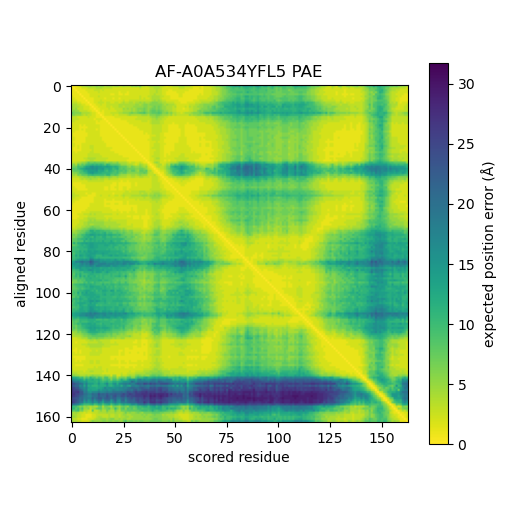4 GLU A N 1
ATOM 1013 C CA . GLU A 1 134 ? -2.597 5.854 -9.343 1.00 92.81 134 GLU A CA 1
ATOM 1014 C C . GLU A 1 134 ? -1.526 6.837 -8.852 1.00 92.81 134 GLU A C 1
ATOM 1016 O O . GLU A 1 134 ? -1.001 7.633 -9.631 1.00 92.81 134 GLU A O 1
ATOM 1021 N N . ARG A 1 135 ? -1.132 6.748 -7.577 1.00 92.12 135 ARG A N 1
ATOM 1022 C CA . ARG A 1 135 ? -0.071 7.595 -7.017 1.00 92.12 135 ARG A CA 1
ATOM 1023 C C . ARG A 1 135 ? 1.264 7.404 -7.733 1.00 92.12 135 ARG A C 1
ATOM 1025 O O . ARG A 1 135 ? 1.974 8.386 -7.939 1.00 92.12 135 ARG A O 1
ATOM 1032 N N . ILE A 1 136 ? 1.600 6.173 -8.122 1.00 94.12 136 ILE A N 1
ATOM 1033 C CA . ILE A 1 136 ? 2.820 5.900 -8.886 1.00 94.12 136 ILE A CA 1
ATOM 1034 C C . ILE A 1 136 ? 2.759 6.608 -10.239 1.00 94.12 136 ILE A C 1
ATOM 1036 O O . ILE A 1 136 ? 3.675 7.358 -10.557 1.00 94.12 136 ILE A O 1
ATOM 1040 N N . ILE A 1 137 ? 1.678 6.431 -11.007 1.00 90.19 137 ILE A N 1
ATOM 1041 C CA . ILE A 1 137 ? 1.519 7.038 -12.341 1.00 90.19 137 ILE A CA 1
ATOM 1042 C C . ILE A 1 137 ? 1.675 8.559 -12.269 1.00 90.19 137 ILE A C 1
ATOM 1044 O O . ILE A 1 137 ? 2.429 9.138 -13.051 1.00 90.19 137 ILE A O 1
ATOM 1048 N N . ARG A 1 138 ? 1.005 9.195 -11.301 1.00 86.88 138 ARG A N 1
ATOM 1049 C CA . ARG A 1 138 ? 1.007 10.656 -11.136 1.00 86.88 138 ARG A CA 1
ATOM 1050 C C . ARG A 1 138 ? 2.306 11.209 -10.543 1.00 86.88 138 ARG A C 1
ATOM 1052 O O . ARG A 1 138 ? 2.570 12.402 -10.658 1.00 86.88 138 ARG A O 1
ATOM 1059 N N . GLY A 1 139 ? 3.089 10.374 -9.862 1.00 88.75 139 GLY A N 1
ATOM 1060 C CA . GLY A 1 139 ? 4.251 10.808 -9.089 1.00 88.75 139 GLY A CA 1
ATOM 1061 C C . GLY A 1 139 ? 5.607 10.597 -9.761 1.00 88.75 139 GLY A C 1
ATOM 1062 O O . GLY A 1 139 ? 6.602 11.089 -9.225 1.00 88.75 139 GLY A O 1
ATOM 1063 N N . VAL A 1 140 ? 5.677 9.897 -10.905 1.00 89.12 140 VAL A N 1
ATOM 1064 C CA . VAL A 1 140 ? 6.957 9.593 -11.572 1.00 89.12 140 VAL A CA 1
ATOM 1065 C C . VAL A 1 140 ? 7.738 10.886 -11.870 1.00 89.12 140 VAL A C 1
ATOM 1067 O O . VAL A 1 140 ? 7.293 11.706 -12.679 1.00 89.12 140 VAL A O 1
ATOM 1070 N N . PRO A 1 141 ? 8.936 11.084 -11.280 1.00 80.88 141 PRO A N 1
ATOM 1071 C CA . PRO A 1 141 ? 9.680 12.327 -11.436 1.00 80.88 141 PRO A CA 1
ATOM 1072 C C . PRO A 1 141 ? 10.130 12.542 -12.880 1.00 80.88 141 PRO A C 1
ATOM 1074 O O . PRO A 1 141 ? 10.878 11.733 -13.428 1.00 80.88 141 PRO A O 1
ATOM 1077 N N . SER A 1 142 ? 9.768 13.675 -13.485 1.00 72.25 142 SER A N 1
ATOM 1078 C CA . SER A 1 142 ? 10.230 14.049 -14.825 1.00 72.25 142 SER A CA 1
ATOM 1079 C C . SER A 1 142 ? 10.878 15.438 -14.839 1.00 72.25 142 SER A C 1
ATOM 1081 O O . SER A 1 142 ? 10.396 16.389 -14.234 1.00 72.25 142 SER A O 1
ATOM 1083 N N . LYS A 1 143 ? 12.021 15.573 -15.533 1.00 59.78 143 LYS A N 1
ATOM 1084 C CA . LYS A 1 143 ? 12.759 16.854 -15.641 1.00 59.78 143 LYS A CA 1
ATOM 1085 C C . LYS A 1 143 ? 12.043 17.896 -16.509 1.00 59.78 143 LYS A C 1
ATOM 1087 O O . LYS A 1 143 ? 12.378 19.075 -16.458 1.00 59.78 143 LYS A O 1
ATOM 1092 N N . LYS A 1 144 ? 11.124 17.438 -17.356 1.00 59.59 144 LYS A N 1
ATOM 1093 C CA . LYS A 1 144 ? 10.228 18.232 -18.196 1.00 59.59 144 LYS A CA 1
ATOM 1094 C C . LYS A 1 144 ? 8.919 17.458 -18.266 1.00 59.59 144 LYS A C 1
ATOM 1096 O O . LYS A 1 144 ? 8.784 16.590 -19.129 1.00 59.59 144 LYS A O 1
ATOM 1101 N N . SER A 1 145 ? 8.016 17.718 -17.328 1.00 57.12 145 SER A N 1
ATOM 1102 C CA . SER A 1 145 ? 6.650 17.235 -17.456 1.00 57.12 145 SER A CA 1
ATOM 1103 C C . SER A 1 145 ? 5.984 17.949 -18.627 1.00 57.12 145 SER A C 1
ATOM 1105 O O . SER A 1 145 ? 6.233 19.129 -18.891 1.00 57.12 145 SER A O 1
ATOM 1107 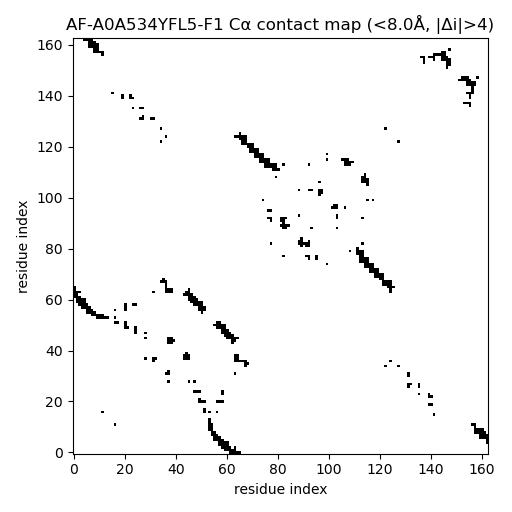N N . MET A 1 146 ? 5.192 17.207 -19.388 1.00 55.91 146 MET A N 1
ATOM 1108 C CA . MET A 1 146 ? 4.304 17.773 -20.392 1.00 55.91 146 MET A CA 1
ATOM 1109 C C . MET A 1 146 ? 2.883 17.483 -19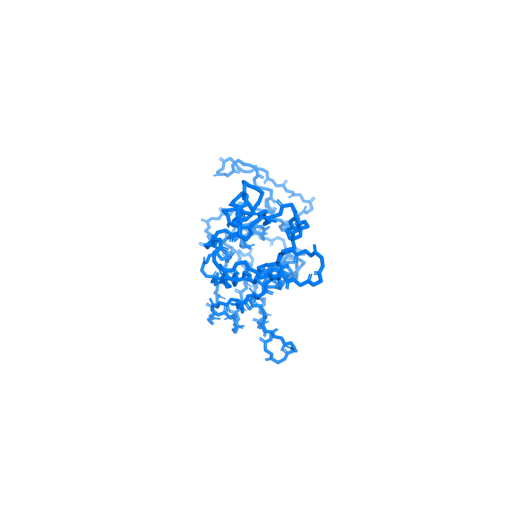.929 1.00 55.91 146 MET A C 1
ATOM 1111 O O . MET A 1 146 ? 2.575 16.345 -19.591 1.00 55.91 146 MET A O 1
ATOM 1115 N N . ARG A 1 147 ? 2.041 18.517 -19.898 1.00 55.34 147 ARG A N 1
ATOM 1116 C CA . ARG A 1 147 ? 0.606 18.372 -19.650 1.00 55.34 147 ARG A CA 1
ATOM 1117 C C . ARG A 1 147 ? -0.048 17.934 -20.953 1.00 55.34 147 ARG A C 1
ATOM 1119 O O . ARG A 1 147 ? 0.112 18.620 -21.962 1.00 55.34 147 ARG A O 1
ATOM 1126 N N . TRP A 1 148 ? -0.741 16.803 -20.940 1.00 56.16 148 TRP A N 1
ATOM 1127 C CA . TRP A 1 148 ? -1.417 16.259 -22.117 1.00 56.16 148 TRP A CA 1
ATOM 1128 C C . TRP A 1 148 ? -2.930 16.288 -21.906 1.00 56.16 148 TRP A C 1
ATOM 1130 O O . TRP A 1 148 ? -3.420 15.797 -20.895 1.00 56.16 148 TRP A O 1
ATOM 1140 N N . ASP A 1 149 ? -3.669 16.813 -22.882 1.00 46.06 149 ASP A N 1
ATOM 1141 C CA . ASP A 1 149 ? -5.122 17.057 -22.812 1.00 46.06 149 ASP A CA 1
ATOM 1142 C C . ASP A 1 149 ? -5.994 15.789 -22.654 1.00 46.06 149 ASP A C 1
ATOM 1144 O O . ASP A 1 149 ? -7.208 15.890 -22.506 1.00 46.06 149 ASP A O 1
ATOM 1148 N N . ALA A 1 150 ? -5.408 14.585 -22.683 1.00 49.56 150 ALA A N 1
ATOM 1149 C CA . ALA A 1 150 ? -6.137 13.325 -22.507 1.00 49.56 150 ALA A CA 1
ATOM 1150 C C . ALA A 1 150 ? -6.394 12.963 -21.029 1.00 49.56 150 ALA A C 1
ATOM 1152 O O . ALA A 1 150 ? -7.280 12.160 -20.744 1.00 49.56 150 ALA A O 1
ATOM 1153 N N . LEU A 1 151 ? -5.641 13.560 -20.099 1.00 47.28 151 LEU A N 1
ATOM 1154 C CA . LEU A 1 151 ? -5.791 13.409 -18.652 1.00 47.28 151 LEU A CA 1
ATOM 1155 C C . LEU A 1 151 ? -5.482 14.773 -18.018 1.00 47.28 151 LEU A C 1
ATOM 1157 O O . LEU A 1 151 ? -4.317 15.144 -17.865 1.00 47.28 151 LEU A O 1
ATOM 1161 N N . GLU A 1 152 ? -6.511 15.567 -17.707 1.00 41.81 152 GLU A N 1
ATOM 1162 C CA . GLU A 1 152 ? -6.327 16.878 -17.070 1.00 41.81 152 GLU A CA 1
ATOM 1163 C C . GLU A 1 152 ? -5.509 16.735 -15.773 1.00 41.81 152 GLU A C 1
ATOM 1165 O O . GLU A 1 152 ? -6.005 16.256 -14.755 1.00 41.81 152 GLU A O 1
ATOM 1170 N N . GLY A 1 153 ? -4.248 17.182 -15.803 1.00 47.84 153 GLY A N 1
ATOM 1171 C CA . GLY A 1 153 ? -3.392 17.286 -14.618 1.00 47.84 153 GLY A CA 1
ATOM 1172 C C . GLY A 1 153 ? -2.268 16.256 -14.482 1.00 47.84 153 GLY A C 1
ATOM 1173 O O . GLY A 1 153 ? -1.540 16.348 -13.496 1.00 47.84 153 GLY A O 1
ATOM 1174 N N . ASP A 1 154 ? -2.078 15.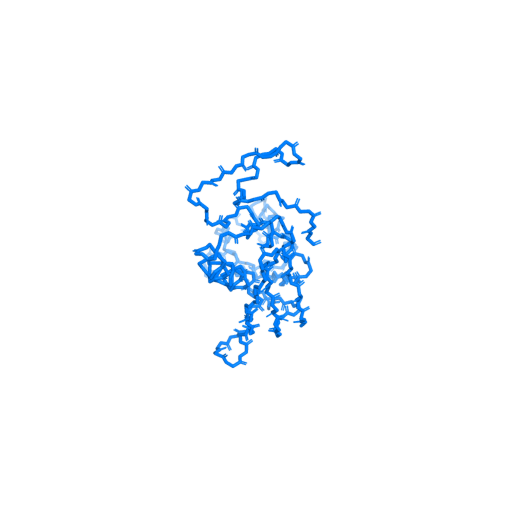344 -15.443 1.00 54.97 154 ASP A N 1
ATOM 1175 C CA . ASP A 1 154 ? -1.058 14.291 -15.334 1.00 54.97 154 ASP A CA 1
ATOM 1176 C C . ASP A 1 154 ? 0.268 14.635 -16.017 1.00 54.97 154 ASP A C 1
ATOM 1178 O O . ASP A 1 154 ? 0.456 14.526 -17.230 1.00 54.97 154 ASP A O 1
ATOM 1182 N N . ASP A 1 155 ? 1.216 15.045 -15.179 1.00 62.78 155 ASP A N 1
ATOM 1183 C CA . ASP A 1 155 ? 2.585 15.389 -15.530 1.00 62.78 155 ASP A CA 1
ATOM 1184 C C . ASP A 1 155 ? 3.443 14.116 -15.699 1.00 62.78 155 ASP A C 1
ATOM 1186 O O . ASP A 1 155 ? 4.209 13.738 -14.816 1.00 62.78 155 ASP A O 1
ATOM 1190 N N . PHE A 1 156 ? 3.363 13.458 -16.860 1.00 73.25 156 PHE A N 1
ATOM 1191 C CA . PHE A 1 156 ? 4.281 12.367 -17.228 1.00 73.25 156 PHE A CA 1
ATOM 1192 C C . PHE A 1 156 ? 5.308 12.823 -18.274 1.00 73.25 156 PHE A C 1
ATOM 1194 O O . PHE A 1 156 ? 5.087 13.763 -19.043 1.00 73.25 156 PHE A O 1
ATOM 1201 N N . ALA A 1 157 ? 6.463 12.153 -18.338 1.00 72.75 157 ALA A N 1
ATOM 1202 C CA . ALA A 1 157 ? 7.561 12.565 -19.223 1.00 72.75 157 ALA A CA 1
ATOM 1203 C C . ALA A 1 157 ? 7.207 12.534 -20.723 1.00 72.75 157 ALA A C 1
ATOM 1205 O O . ALA A 1 157 ? 7.839 13.231 -21.523 1.00 72.75 157 ALA A O 1
ATOM 1206 N N . ARG A 1 158 ? 6.229 11.708 -21.112 1.00 80.06 158 ARG A N 1
ATOM 1207 C CA . ARG A 1 158 ? 5.753 11.469 -22.483 1.00 80.06 158 ARG A CA 1
ATOM 1208 C C . ARG A 1 158 ? 4.264 11.076 -22.465 1.00 80.06 158 ARG A C 1
ATOM 1210 O O . ARG A 1 158 ? 3.802 10.635 -21.418 1.00 80.06 158 ARG A O 1
ATOM 1217 N N . PRO A 1 159 ? 3.522 11.185 -23.582 1.00 82.88 159 PRO A N 1
ATOM 1218 C CA . PRO A 1 159 ? 2.146 10.698 -23.644 1.00 82.88 159 PRO A CA 1
ATOM 1219 C C . PRO A 1 159 ? 2.070 9.209 -23.293 1.00 82.88 159 PRO A C 1
ATOM 1221 O O . PRO A 1 159 ? 2.838 8.405 -23.835 1.00 82.88 159 PRO A O 1
ATOM 1224 N N . ILE A 1 160 ? 1.155 8.867 -22.389 1.00 87.88 160 ILE A N 1
ATOM 1225 C CA . ILE A 1 160 ? 0.805 7.488 -22.041 1.00 87.88 160 ILE A CA 1
ATOM 1226 C C . ILE A 1 160 ? -0.267 7.012 -23.025 1.00 87.88 160 ILE A C 1
ATOM 1228 O O . ILE A 1 160 ? -1.198 7.750 -23.338 1.00 87.88 160 ILE A O 1
ATOM 1232 N N . HIS A 1 161 ? -0.126 5.779 -23.504 1.00 87.38 161 HIS A N 1
ATOM 1233 C CA . HIS A 1 161 ? -1.045 5.146 -24.454 1.00 87.38 161 HIS A CA 1
ATOM 1234 C C . HIS A 1 161 ? -1.882 4.038 -23.820 1.00 87.38 161 HIS A C 1
ATOM 1236 O O . HIS A 1 161 ? -3.031 3.849 -24.207 1.00 87.38 161 HIS A O 1
ATOM 1242 N N . TRP A 1 162 ? -1.308 3.294 -22.873 1.00 90.31 162 TRP A N 1
ATOM 1243 C CA . TRP A 1 162 ? -2.004 2.252 -22.121 1.00 90.31 162 TRP A CA 1
ATOM 1244 C C . TRP A 1 162 ? -1.354 2.042 -20.755 1.00 90.31 162 TRP A C 1
ATOM 1246 O O . TRP A 1 162 ? -0.186 2.389 -20.540 1.00 90.31 162 TRP A O 1
ATOM 1256 N N . ILE A 1 163 ? -2.148 1.452 -19.869 1.00 88.25 163 ILE A N 1
ATOM 1257 C CA . ILE A 1 163 ? -1.774 0.924 -18.561 1.00 88.25 163 ILE A CA 1
ATOM 1258 C C . ILE A 1 163 ? -2.327 -0.498 -18.492 1.00 88.25 163 ILE A C 1
ATOM 1260 O O . ILE A 1 163 ? -3.482 -0.672 -18.950 1.00 88.25 163 ILE A O 1
#

Secondary structure (DSSP, 8-state):
--EEEEEEESPPPHHHHHHHHHHHHHHHHHHHHHTT-SPSSTTTSPEEEEEEETTEEEEEEE---SBPPPEEEEEEEEEHHHHEETTEE-HHHHHHHHHHTS-GGG-EEETTEEEEEEEEPPPBHHHHHHHHHHHHHHH---SS-EE-TTSTT-EESS-EEE-

pLDDT: mean 89.32, std 11.97, range [41.81, 98.5]

Sequence (163 aa):
MDLLFEIGCEELPAGFQKPALEWMAAEMNRGLDDARLNGEGEAERANIREYATPRRLTLVVTAIAERAPDVRRTLQGPPAKAAFQDGKPTKAAEGFAKKAGVAVSDLRVEGDRVVVEQQIRGQTAEEALPGILERIIRGVPSKKSMRWDALEGDDFARPIHWI